Protein AF-A0A1H0XIR9-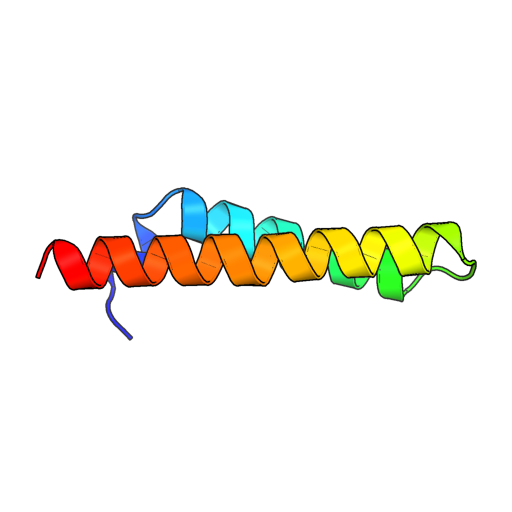F1 (afdb_monomer_lite)

Organism: NCBI:txid174587

Radius of gyration: 13.15 Å; chains: 1; bounding box: 25×17×37 Å

pLDDT: mean 90.64, std 8.8, range [50.66, 96.62]

Sequence (58 aa):
MNKEIFKQSKFYIAIVSFFVALFYISQEGSVAMLGSFFWFLTFIVSLYKANRTVNKKN

Secondary structure (DSSP, 8-state):
--GGGGG-HHHHHHHHHHHHHHHHHTS-SHHHHHHHHHHHHHHHHHHHHHHHHHHHH-

Foldseek 3Di:
DPPQLVVDPLQVLLVVLQVQLVVLVPDDDPVSVVSSVVSNVSNVVSSVVSVVVVVVVD

Structure (mmCIF, N/CA/C/O backbone):
data_AF-A0A1H0XIR9-F1
#
_entry.id   AF-A0A1H0XIR9-F1
#
loop_
_atom_site.group_PDB
_atom_site.id
_atom_site.type_symbol
_atom_site.label_atom_id
_atom_site.label_alt_id
_atom_site.label_comp_id
_atom_site.label_asym_id
_atom_site.label_entity_id
_atom_site.label_seq_id
_atom_site.pdbx_PDB_ins_code
_atom_site.Cartn_x
_at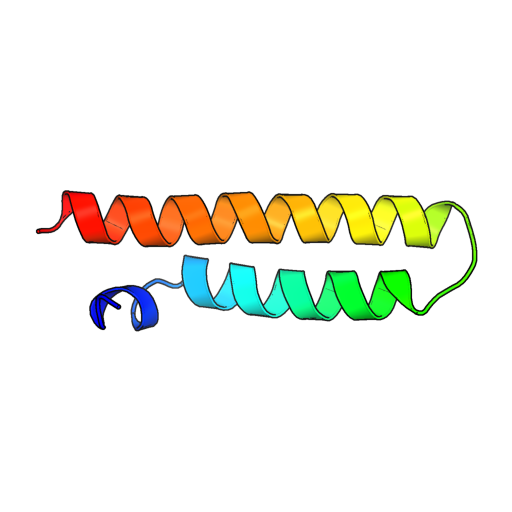om_site.Cartn_y
_atom_site.Cartn_z
_atom_site.occupancy
_atom_site.B_iso_or_equiv
_atom_site.auth_seq_id
_atom_site.auth_comp_id
_atom_site.auth_asym_id
_atom_site.auth_atom_id
_atom_site.pdbx_PDB_model_num
ATOM 1 N N . MET A 1 1 ? -1.899 -9.664 17.576 1.00 62.62 1 MET A N 1
ATOM 2 C CA . MET A 1 1 ? -2.441 -8.708 16.582 1.00 62.62 1 MET A CA 1
ATOM 3 C C . MET A 1 1 ? -3.942 -8.589 16.808 1.00 62.62 1 MET A C 1
ATOM 5 O O . MET A 1 1 ? -4.589 -9.627 16.904 1.00 62.62 1 MET A O 1
ATOM 9 N N . ASN A 1 2 ? -4.487 -7.380 16.980 1.00 74.44 2 ASN A N 1
ATOM 10 C CA . ASN A 1 2 ? -5.923 -7.211 17.227 1.00 74.44 2 ASN A CA 1
ATOM 11 C C . ASN A 1 2 ? -6.713 -7.626 15.974 1.00 74.44 2 ASN A C 1
ATOM 13 O O . ASN A 1 2 ? -6.515 -7.048 14.908 1.00 74.44 2 ASN A O 1
ATOM 17 N N . LYS A 1 3 ? -7.590 -8.631 16.098 1.00 83.69 3 LYS A N 1
ATOM 18 C CA . LYS A 1 3 ? -8.366 -9.178 14.972 1.00 83.69 3 LYS A CA 1
ATOM 19 C C . LYS A 1 3 ? -9.353 -8.158 14.386 1.00 83.69 3 LYS A C 1
ATOM 21 O O . LYS A 1 3 ? -9.729 -8.276 13.225 1.00 83.69 3 LYS A O 1
ATOM 26 N N . GLU A 1 4 ? -9.711 -7.120 15.139 1.00 88.00 4 GLU A N 1
ATOM 27 C CA . GLU A 1 4 ? -10.565 -6.025 14.664 1.00 88.00 4 GLU A CA 1
ATOM 28 C C . GLU A 1 4 ? -9.920 -5.206 13.535 1.00 88.00 4 GLU A C 1
ATOM 30 O O . GLU A 1 4 ? -10.629 -4.550 12.769 1.00 88.00 4 GLU A O 1
ATOM 35 N N . ILE A 1 5 ? -8.590 -5.275 13.368 1.00 87.81 5 ILE A N 1
ATOM 36 C CA . ILE A 1 5 ? -7.900 -4.611 12.254 1.00 87.81 5 ILE A CA 1
ATOM 37 C C . ILE A 1 5 ? -8.331 -5.166 10.897 1.00 87.81 5 ILE A C 1
ATOM 39 O O . ILE A 1 5 ? -8.458 -4.400 9.944 1.00 87.81 5 ILE A O 1
ATOM 43 N N . PHE A 1 6 ? -8.655 -6.461 10.831 1.00 88.56 6 PHE A N 1
ATOM 44 C CA . PHE A 1 6 ? -9.119 -7.112 9.608 1.00 88.56 6 PHE A CA 1
ATOM 45 C C . PHE A 1 6 ? -10.500 -6.622 9.170 1.00 88.56 6 PHE A C 1
ATOM 47 O O . PHE A 1 6 ? -10.851 -6.768 8.011 1.00 88.56 6 PHE A O 1
ATOM 54 N N . LYS A 1 7 ? -11.282 -5.997 10.057 1.00 89.69 7 LYS A N 1
ATOM 55 C CA . LYS A 1 7 ? -12.590 -5.423 9.701 1.00 89.69 7 LYS A CA 1
ATOM 56 C C . LYS A 1 7 ? -12.486 -4.000 9.144 1.00 89.69 7 LYS A C 1
ATOM 58 O O . LYS A 1 7 ? -13.479 -3.449 8.678 1.00 89.69 7 LYS A O 1
ATOM 63 N N . GLN A 1 8 ? -11.311 -3.369 9.208 1.00 90.06 8 GLN A N 1
ATOM 64 C CA . GLN A 1 8 ? -11.132 -1.990 8.757 1.00 90.06 8 GLN A CA 1
ATOM 65 C C . GLN A 1 8 ? -10.909 -1.939 7.243 1.00 90.06 8 GLN A C 1
ATOM 67 O O . GLN A 1 8 ? -9.911 -2.450 6.747 1.00 90.06 8 GLN A O 1
ATOM 72 N N . SER A 1 9 ? -11.740 -1.207 6.495 1.00 90.81 9 SER A N 1
ATOM 73 C CA . SER A 1 9 ? -11.528 -1.010 5.046 1.00 90.81 9 SER A CA 1
ATOM 74 C C . SER A 1 9 ? -10.146 -0.419 4.730 1.00 90.81 9 SER A C 1
ATOM 76 O O . SER A 1 9 ? -9.534 -0.747 3.718 1.00 90.81 9 SER A O 1
ATOM 78 N N . LYS A 1 10 ? -9.608 0.420 5.629 1.00 91.50 10 LYS A N 1
ATOM 79 C CA . LYS A 1 10 ? -8.257 0.993 5.501 1.00 91.50 10 LYS A CA 1
ATOM 80 C C . LYS A 1 10 ? -7.145 -0.058 5.568 1.00 91.50 10 LYS A C 1
ATOM 82 O O . LYS A 1 10 ? -6.100 0.159 4.967 1.00 91.50 10 LYS A O 1
ATOM 87 N N . PHE A 1 11 ? -7.367 -1.185 6.242 1.00 93.44 11 PHE A N 1
ATOM 88 C CA . PHE A 1 11 ? -6.413 -2.292 6.268 1.00 93.44 11 PHE A CA 1
ATOM 89 C C . PHE A 1 11 ? -6.288 -2.944 4.884 1.00 93.44 11 PHE A C 1
ATOM 91 O O . PHE A 1 11 ? -5.180 -3.123 4.390 1.00 93.4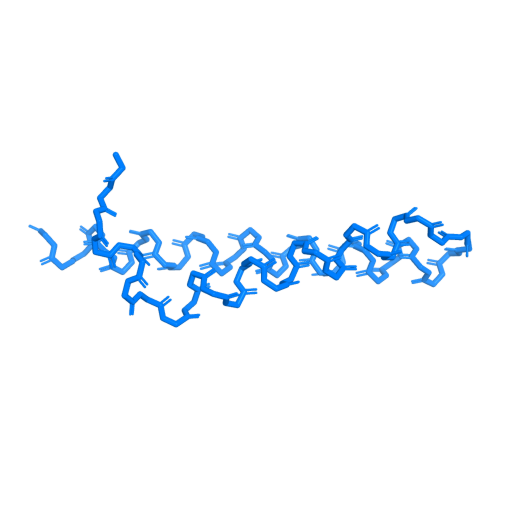4 11 PHE A O 1
ATOM 98 N N . TYR A 1 12 ? -7.409 -3.191 4.202 1.00 94.00 12 TYR A N 1
ATOM 99 C CA . TYR A 1 12 ? -7.394 -3.734 2.839 1.00 94.00 12 TYR A CA 1
ATOM 100 C C . TYR A 1 12 ? -6.789 -2.764 1.823 1.00 94.00 12 TYR A C 1
ATOM 102 O O . TYR A 1 12 ? -6.013 -3.185 0.970 1.00 94.00 12 TYR A O 1
ATOM 110 N N . ILE A 1 13 ? -7.070 -1.460 1.951 1.00 93.69 13 ILE A N 1
ATOM 111 C CA . ILE A 1 13 ? -6.416 -0.436 1.121 1.00 93.69 13 ILE A CA 1
ATOM 112 C C . ILE A 1 13 ? -4.902 -0.474 1.330 1.00 93.69 13 ILE A C 1
ATOM 114 O O . ILE A 1 13 ? -4.165 -0.441 0.352 1.00 93.69 13 ILE A O 1
ATOM 118 N N . ALA A 1 14 ? -4.437 -0.599 2.578 1.00 94.50 14 ALA A N 1
ATOM 119 C CA . ALA A 1 14 ? -3.014 -0.720 2.866 1.00 94.50 14 ALA A CA 1
ATOM 120 C C . ALA A 1 14 ? -2.404 -1.926 2.132 1.00 94.50 14 ALA A C 1
ATOM 122 O O . ALA A 1 14 ? -1.414 -1.767 1.423 1.00 94.50 14 ALA A O 1
ATOM 123 N N . ILE A 1 15 ? -3.025 -3.105 2.232 1.00 95.62 15 ILE A N 1
ATOM 124 C CA . ILE A 1 15 ? -2.545 -4.321 1.557 1.00 95.62 15 ILE A CA 1
ATOM 125 C C . ILE A 1 15 ? -2.464 -4.124 0.040 1.00 95.62 15 ILE A C 1
ATOM 127 O O . ILE A 1 15 ? -1.435 -4.428 -0.560 1.00 95.62 15 ILE A O 1
ATOM 131 N N . VAL A 1 16 ? -3.513 -3.585 -0.586 1.00 96.50 16 VAL A N 1
ATOM 132 C CA . VAL A 1 16 ? -3.509 -3.329 -2.035 1.00 96.50 16 VAL A CA 1
ATOM 133 C C . VAL A 1 16 ? -2.396 -2.348 -2.403 1.00 96.50 16 VAL A C 1
ATOM 135 O O . VAL A 1 16 ? -1.615 -2.626 -3.307 1.00 96.50 16 VAL A O 1
ATOM 138 N N . SER A 1 17 ? -2.262 -1.238 -1.671 1.00 94.94 17 SER A N 1
ATOM 139 C CA . SER A 1 17 ? -1.193 -0.259 -1.897 1.00 94.94 17 SER A CA 1
ATOM 140 C C . SER A 1 17 ? 0.203 -0.863 -1.755 1.00 94.94 17 SER A C 1
ATOM 142 O O . SER A 1 17 ? 1.095 -0.497 -2.513 1.00 94.94 17 SER A O 1
ATOM 144 N N . PHE A 1 18 ? 0.395 -1.812 -0.837 1.00 95.75 18 PHE A N 1
ATOM 145 C CA . PHE A 1 18 ? 1.662 -2.520 -0.681 1.00 95.75 18 PHE A CA 1
ATOM 146 C C . PHE A 1 18 ? 2.005 -3.357 -1.920 1.00 95.75 18 PHE A C 1
ATOM 148 O O . PHE A 1 18 ? 3.108 -3.237 -2.449 1.00 95.75 18 PHE A O 1
ATOM 155 N N . PHE A 1 19 ? 1.058 -4.141 -2.442 1.00 96.06 19 PHE A N 1
ATOM 156 C CA . PHE A 1 19 ? 1.291 -4.925 -3.661 1.00 96.06 19 PHE A CA 1
ATOM 157 C C . PHE A 1 19 ? 1.501 -4.051 -4.897 1.00 96.06 19 PHE A C 1
ATOM 159 O O . PHE A 1 19 ? 2.359 -4.357 -5.722 1.00 96.06 19 PHE A O 1
ATOM 166 N N . VAL A 1 20 ? 0.775 -2.937 -5.010 1.00 95.12 20 VAL A N 1
ATOM 167 C CA . VAL A 1 20 ? 0.991 -1.982 -6.103 1.00 95.12 20 VAL A CA 1
ATOM 168 C C . VAL A 1 20 ? 2.376 -1.337 -5.988 1.00 95.12 20 VAL A C 1
ATOM 170 O O . VAL A 1 20 ? 3.074 -1.221 -6.992 1.00 95.12 20 VAL A O 1
ATOM 173 N N . ALA A 1 21 ? 2.826 -0.989 -4.779 1.00 95.00 21 ALA A N 1
ATOM 174 C CA . ALA A 1 21 ? 4.184 -0.493 -4.569 1.00 95.00 21 ALA A CA 1
ATOM 175 C C . ALA A 1 21 ? 5.236 -1.522 -5.012 1.0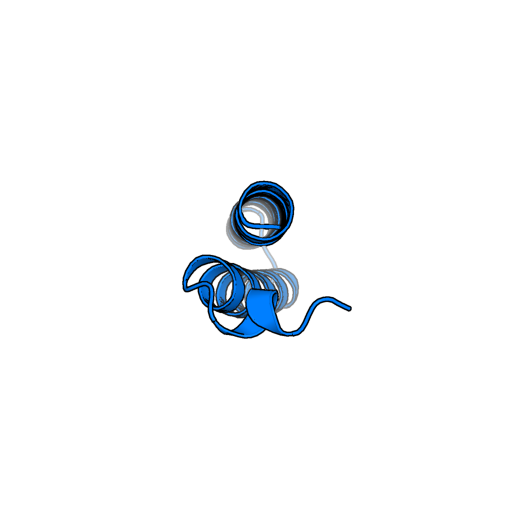0 95.00 21 ALA A C 1
ATOM 177 O O . ALA A 1 21 ? 6.164 -1.154 -5.725 1.00 95.00 21 ALA A O 1
ATOM 178 N N . LEU A 1 22 ? 5.066 -2.802 -4.659 1.00 94.50 22 LEU A N 1
ATOM 179 C CA . LEU A 1 22 ? 5.963 -3.879 -5.099 1.00 94.50 22 LEU A CA 1
ATOM 180 C C . LEU A 1 22 ? 5.981 -4.045 -6.623 1.00 94.50 22 LEU A C 1
ATOM 182 O O . LEU A 1 22 ? 7.051 -4.205 -7.207 1.00 94.50 22 LEU A O 1
ATOM 186 N N . PHE A 1 23 ? 4.819 -3.960 -7.272 1.00 94.94 23 PHE A N 1
ATOM 187 C CA . PHE A 1 23 ? 4.728 -3.997 -8.731 1.00 94.94 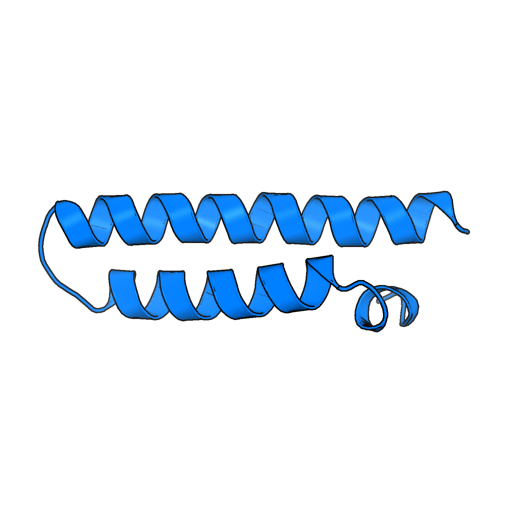23 PHE A CA 1
ATOM 188 C C . PHE A 1 23 ? 5.532 -2.858 -9.367 1.00 94.94 23 PHE A C 1
ATOM 190 O O . PHE A 1 23 ? 6.342 -3.102 -10.257 1.00 94.94 23 PHE A O 1
ATOM 197 N N . TYR A 1 24 ? 5.385 -1.632 -8.862 1.00 93.50 24 TYR A N 1
ATOM 198 C CA . TYR A 1 24 ? 6.171 -0.494 -9.334 1.00 93.50 24 TYR A CA 1
ATOM 199 C C . TYR A 1 24 ? 7.670 -0.613 -9.019 1.00 93.50 24 TYR A C 1
ATOM 201 O O . TYR A 1 24 ? 8.476 -0.189 -9.836 1.00 93.50 24 TYR A O 1
ATOM 209 N N . ILE A 1 25 ? 8.062 -1.211 -7.887 1.00 93.00 25 ILE A N 1
ATOM 210 C CA . ILE A 1 25 ? 9.480 -1.465 -7.557 1.00 93.00 25 ILE A CA 1
ATOM 211 C C . ILE A 1 25 ? 10.122 -2.422 -8.565 1.00 93.00 25 ILE A C 1
ATOM 213 O O . ILE A 1 25 ? 11.304 -2.290 -8.864 1.00 93.00 25 ILE A O 1
ATOM 217 N N . SER A 1 26 ? 9.357 -3.382 -9.091 1.00 91.88 26 SER A N 1
ATOM 218 C CA . SER A 1 26 ? 9.859 -4.327 -10.094 1.00 91.88 26 SER A CA 1
ATOM 219 C C . SER A 1 26 ? 10.045 -3.718 -11.490 1.00 91.88 26 SER A C 1
ATOM 221 O O . SER A 1 26 ? 10.589 -4.378 -12.370 1.00 91.88 26 SER A O 1
ATOM 223 N N . GLN A 1 27 ? 9.593 -2.477 -11.703 1.00 92.62 27 GLN A N 1
ATOM 224 C CA . GLN A 1 27 ? 9.735 -1.760 -12.965 1.00 92.62 27 GLN A CA 1
ATOM 225 C C . GLN A 1 27 ? 10.907 -0.778 -12.912 1.00 92.62 27 GLN A C 1
ATOM 227 O O . GLN A 1 27 ? 11.151 -0.119 -11.903 1.00 92.62 27 GLN A O 1
ATOM 232 N N . GLU A 1 28 ? 11.605 -0.636 -14.034 1.00 91.81 28 GLU A N 1
ATOM 233 C CA . GLU A 1 28 ? 12.668 0.353 -14.184 1.00 91.81 28 GLU A CA 1
ATOM 234 C C . GLU A 1 28 ? 12.107 1.738 -14.542 1.00 91.81 28 GLU A C 1
ATOM 236 O O . GLU A 1 28 ? 11.051 1.879 -15.161 1.00 91.81 28 GLU A O 1
ATOM 241 N N . GLY A 1 29 ? 12.847 2.786 -14.176 1.00 92.44 29 GLY A N 1
ATOM 242 C CA . GLY A 1 29 ? 12.553 4.164 -14.562 1.00 92.44 29 GLY A CA 1
ATOM 243 C C . GLY A 1 29 ? 12.040 5.051 -13.427 1.00 92.44 29 GLY A C 1
ATOM 244 O O . GLY A 1 29 ? 11.415 4.619 -12.457 1.00 92.44 29 GLY A O 1
ATOM 245 N N . SER A 1 30 ? 12.297 6.351 -13.561 1.00 91.62 30 SER A N 1
ATOM 246 C CA . SER A 1 30 ? 12.027 7.345 -12.514 1.00 91.62 30 SER A CA 1
ATOM 247 C C . SER A 1 30 ? 10.538 7.474 -12.172 1.00 91.62 30 SER A C 1
ATOM 249 O O . SER A 1 30 ? 10.189 7.708 -11.019 1.00 91.62 30 SER A O 1
ATOM 251 N N . VAL A 1 31 ? 9.647 7.277 -13.150 1.00 92.25 31 VAL A N 1
ATOM 252 C CA . VAL A 1 31 ? 8.190 7.293 -12.928 1.00 92.25 31 VAL A CA 1
ATOM 253 C C . VAL A 1 31 ? 7.761 6.118 -12.052 1.00 92.25 31 VAL A C 1
ATOM 255 O O . VAL A 1 31 ? 6.952 6.297 -11.143 1.00 92.25 31 VAL A O 1
ATOM 258 N N . ALA A 1 32 ? 8.336 4.934 -12.275 1.00 93.62 32 ALA A N 1
ATOM 259 C CA . ALA A 1 32 ? 8.043 3.760 -11.467 1.00 93.62 32 ALA A CA 1
ATOM 260 C C . ALA A 1 32 ? 8.585 3.897 -10.036 1.00 93.62 32 ALA A C 1
ATOM 262 O O . ALA A 1 32 ? 7.903 3.552 -9.067 1.00 93.62 32 ALA A O 1
ATOM 263 N N . MET A 1 33 ? 9.756 4.518 -9.880 1.00 93.69 33 MET A N 1
ATOM 264 C CA . MET A 1 33 ? 10.311 4.862 -8.570 1.00 93.69 33 MET A CA 1
ATOM 265 C C . MET A 1 33 ? 9.402 5.831 -7.792 1.00 93.69 33 MET A C 1
ATOM 267 O O . MET A 1 33 ? 9.094 5.592 -6.626 1.00 93.69 33 MET A O 1
ATOM 271 N N . LEU A 1 34 ? 8.909 6.896 -8.432 1.00 95.56 34 LEU A N 1
ATOM 272 C CA . LEU A 1 34 ? 7.974 7.832 -7.793 1.00 95.56 34 LEU A CA 1
ATOM 273 C C . LEU A 1 34 ? 6.623 7.174 -7.481 1.00 95.56 34 LEU A C 1
ATOM 275 O O . LEU A 1 34 ? 6.063 7.386 -6.402 1.00 95.56 34 LEU A O 1
ATOM 279 N N . GLY A 1 35 ? 6.124 6.343 -8.399 1.00 92.88 35 GLY A N 1
ATOM 280 C CA . GLY A 1 35 ? 4.904 5.564 -8.214 1.00 92.88 35 GLY A CA 1
ATOM 281 C C . GLY A 1 35 ? 5.002 4.635 -7.006 1.00 92.88 35 GLY A C 1
ATOM 282 O O . GLY A 1 35 ? 4.140 4.679 -6.126 1.00 92.88 35 GLY A O 1
ATOM 283 N N . SER A 1 36 ? 6.076 3.849 -6.908 1.00 94.88 36 SER A N 1
ATOM 284 C CA . SER A 1 36 ? 6.289 2.958 -5.763 1.00 94.88 36 SER A CA 1
ATOM 285 C C . SER A 1 36 ? 6.390 3.723 -4.450 1.00 94.88 36 SER A C 1
ATOM 287 O O . SER A 1 36 ? 5.741 3.329 -3.481 1.00 94.88 36 SER A O 1
ATOM 289 N N . PHE A 1 37 ? 7.111 4.847 -4.420 1.00 95.38 37 PHE A N 1
ATOM 290 C CA . PHE A 1 37 ? 7.209 5.689 -3.230 1.00 95.38 37 PHE A CA 1
ATOM 291 C C . PHE A 1 37 ? 5.833 6.187 -2.763 1.00 95.38 37 PHE A C 1
ATOM 293 O O . PHE A 1 37 ? 5.494 6.069 -1.583 1.00 95.38 37 PHE A O 1
ATOM 300 N N . PHE A 1 38 ? 5.001 6.680 -3.684 1.00 96.31 38 PHE A N 1
ATOM 301 C CA . PHE A 1 38 ? 3.660 7.170 -3.360 1.00 96.31 38 PHE A CA 1
ATOM 302 C C . PHE A 1 38 ? 2.740 6.059 -2.827 1.00 96.31 38 PHE A C 1
ATOM 304 O O . PHE A 1 38 ? 2.033 6.237 -1.825 1.00 96.31 38 PHE A O 1
ATOM 311 N N . TRP A 1 39 ? 2.770 4.885 -3.460 1.00 96.56 39 TRP A N 1
ATOM 312 C CA . TRP A 1 39 ? 1.993 3.727 -3.018 1.00 96.56 39 TRP A CA 1
ATOM 313 C C . TRP A 1 39 ? 2.472 3.189 -1.669 1.00 96.56 39 TRP A C 1
ATOM 315 O O . TRP A 1 39 ? 1.650 2.848 -0.814 1.00 96.56 39 TRP A O 1
ATOM 325 N N . PHE A 1 40 ? 3.779 3.207 -1.422 1.00 95.75 40 PHE A N 1
ATOM 326 C CA . PHE A 1 40 ? 4.351 2.817 -0.139 1.00 95.75 40 PHE A CA 1
ATOM 327 C C . PHE A 1 40 ? 3.942 3.779 0.985 1.00 95.75 40 PHE A C 1
ATOM 329 O O . PHE A 1 40 ? 3.547 3.348 2.071 1.00 95.75 40 PHE A O 1
ATOM 336 N N . LEU A 1 41 ? 3.928 5.088 0.715 1.00 96.56 41 LEU A N 1
ATOM 337 C CA . LEU A 1 41 ? 3.433 6.084 1.667 1.00 96.56 41 LEU A CA 1
ATOM 338 C C . LEU A 1 41 ? 1.945 5.861 1.987 1.00 96.56 41 LEU A C 1
ATOM 340 O O . LEU A 1 41 ? 1.525 5.903 3.147 1.00 96.56 41 LEU A O 1
ATOM 344 N N . THR A 1 42 ? 1.149 5.567 0.956 1.00 95.81 42 THR A N 1
ATOM 345 C CA . THR A 1 42 ? -0.283 5.259 1.089 1.00 95.81 42 THR A CA 1
ATOM 346 C C . THR A 1 42 ? -0.516 4.008 1.936 1.00 95.81 42 THR A C 1
ATOM 348 O O . THR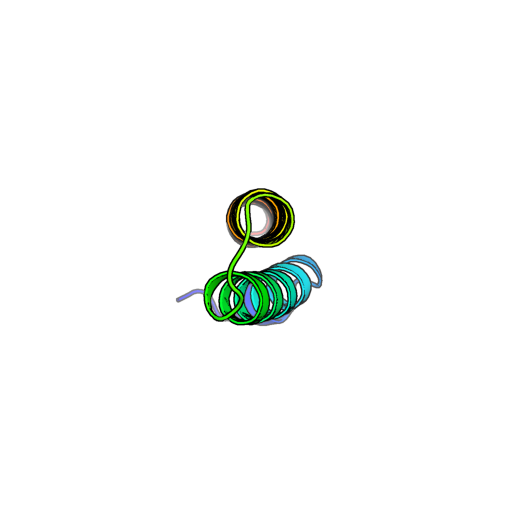 A 1 42 ? -1.423 4.005 2.779 1.00 95.81 42 THR A O 1
ATOM 351 N N . PHE A 1 43 ? 0.321 2.979 1.773 1.00 96.62 43 PHE A N 1
ATOM 352 C CA . PHE A 1 43 ? 0.324 1.786 2.619 1.00 96.62 43 PHE A CA 1
ATOM 353 C C . PHE A 1 43 ? 0.539 2.149 4.093 1.00 96.62 43 PHE A C 1
ATOM 355 O O . PHE A 1 43 ? -0.313 1.824 4.925 1.00 96.62 43 PHE A O 1
ATOM 362 N N . ILE A 1 44 ? 1.607 2.890 4.411 1.00 95.88 44 ILE A N 1
ATOM 363 C CA . ILE A 1 44 ? 1.940 3.279 5.792 1.00 95.88 44 ILE A CA 1
ATOM 364 C C . ILE A 1 44 ? 0.791 4.068 6.428 1.00 95.88 44 ILE A C 1
ATOM 366 O O . ILE A 1 44 ? 0.332 3.738 7.524 1.00 95.88 44 ILE A O 1
ATOM 370 N N . VAL A 1 45 ? 0.284 5.093 5.736 1.00 96.12 45 VAL A N 1
ATOM 371 C CA . VAL A 1 45 ? -0.791 5.952 6.259 1.00 96.12 45 VAL A CA 1
ATOM 372 C C . VAL A 1 45 ? -2.080 5.159 6.472 1.00 96.12 45 VAL A C 1
ATOM 374 O O . VAL A 1 45 ? -2.771 5.355 7.478 1.00 96.12 45 VAL A O 1
ATOM 377 N N . SER A 1 46 ? -2.426 4.263 5.548 1.00 95.06 46 SER A N 1
ATOM 378 C CA . SER A 1 46 ? -3.642 3.450 5.643 1.00 95.06 46 SER A CA 1
ATOM 379 C C . SER A 1 46 ? -3.552 2.431 6.777 1.00 95.06 46 SER A C 1
ATOM 381 O O . SER A 1 46 ? -4.512 2.293 7.541 1.00 95.06 46 SER A O 1
ATOM 383 N N . LEU A 1 47 ? -2.388 1.802 6.957 1.00 94.25 47 LEU A N 1
ATOM 384 C CA . LEU A 1 47 ? -2.123 0.878 8.058 1.00 94.25 47 LEU A CA 1
ATOM 385 C C . LEU A 1 47 ? -2.164 1.600 9.412 1.00 94.25 47 LEU A C 1
ATOM 387 O O . LEU A 1 47 ? -2.833 1.140 10.339 1.00 94.25 47 LEU A O 1
ATOM 391 N N . TYR A 1 48 ? -1.526 2.771 9.510 1.00 93.81 48 TYR A N 1
ATOM 392 C CA . TYR A 1 48 ? -1.559 3.601 10.713 1.00 93.81 48 TYR A CA 1
ATOM 393 C C . TYR A 1 48 ? -2.991 4.008 11.078 1.00 93.81 48 TYR A C 1
ATOM 395 O O . TYR A 1 48 ? -3.401 3.872 12.232 1.00 93.81 48 TYR A O 1
ATOM 403 N N . LYS A 1 49 ? -3.788 4.455 10.097 1.00 92.62 49 LYS A N 1
ATOM 404 C CA . LYS A 1 49 ? -5.203 4.798 10.311 1.00 92.62 49 LYS A CA 1
ATOM 405 C C . LYS A 1 49 ? -6.016 3.582 10.753 1.00 92.62 49 LYS A C 1
ATOM 407 O O . LYS A 1 49 ? -6.778 3.706 11.706 1.00 92.62 49 LYS A O 1
ATOM 412 N N . ALA A 1 50 ? -5.840 2.425 10.114 1.00 92.44 50 ALA A N 1
ATOM 413 C CA . ALA A 1 50 ? -6.528 1.194 10.502 1.00 92.44 50 ALA A CA 1
ATOM 414 C C . ALA A 1 50 ? -6.213 0.809 11.956 1.00 92.44 50 ALA A C 1
ATOM 416 O O . ALA A 1 50 ? -7.128 0.582 12.746 1.00 92.44 50 ALA A O 1
ATOM 417 N N . ASN A 1 51 ? -4.932 0.825 12.332 1.00 91.38 51 ASN A N 1
ATOM 418 C CA . ASN A 1 51 ? -4.495 0.481 13.682 1.00 91.38 51 ASN A CA 1
ATOM 419 C C . ASN A 1 51 ? -4.979 1.502 14.727 1.00 91.38 51 ASN A C 1
ATOM 421 O O . ASN A 1 51 ? -5.462 1.132 15.795 1.00 91.38 51 ASN A O 1
ATOM 425 N N . ARG A 1 52 ? -4.931 2.802 14.405 1.00 90.56 52 ARG A N 1
ATOM 426 C CA . ARG A 1 52 ? -5.437 3.865 15.285 1.00 90.56 52 ARG A CA 1
ATOM 427 C C . ARG A 1 52 ? -6.948 3.765 15.503 1.00 90.56 52 ARG A C 1
ATOM 429 O O . ARG A 1 52 ? -7.397 3.994 16.619 1.00 90.56 52 ARG A O 1
ATOM 436 N N . THR A 1 53 ? -7.731 3.438 14.475 1.00 90.00 53 THR A N 1
ATOM 437 C CA . THR A 1 53 ? -9.188 3.256 14.610 1.00 90.00 53 THR A CA 1
ATOM 438 C C . THR A 1 53 ? -9.526 2.093 15.533 1.00 90.00 53 THR A C 1
ATOM 440 O O . THR A 1 53 ? -10.438 2.205 16.345 1.00 90.00 53 THR A O 1
ATOM 443 N N . VAL A 1 54 ? -8.770 1.001 15.441 1.00 87.69 54 VAL A N 1
ATOM 444 C CA . VAL A 1 54 ? -8.932 -0.165 16.315 1.00 87.69 54 VAL A CA 1
ATOM 445 C C . VAL A 1 54 ? -8.558 0.171 17.759 1.00 87.69 54 VAL A C 1
ATOM 447 O O . VAL A 1 54 ? -9.337 -0.107 18.662 1.00 87.69 54 VAL A O 1
ATOM 450 N N . ASN A 1 55 ? -7.428 0.848 17.979 1.00 83.56 55 ASN A N 1
ATOM 451 C CA . ASN A 1 55 ? -6.978 1.237 19.322 1.00 83.56 55 ASN A CA 1
ATOM 452 C C . ASN A 1 55 ? -7.805 2.363 19.962 1.00 83.56 55 ASN A C 1
ATOM 454 O O . ASN A 1 55 ? -7.691 2.574 21.158 1.00 83.56 55 ASN A O 1
ATOM 458 N N . LYS A 1 56 ? -8.600 3.111 19.186 1.00 78.62 56 LYS A N 1
ATOM 459 C CA . LYS A 1 56 ? -9.568 4.089 19.714 1.00 78.62 56 LYS A CA 1
ATOM 460 C C . LYS A 1 56 ? -10.929 3.477 20.057 1.00 78.62 56 LYS A C 1
ATOM 462 O O . LYS A 1 56 ? -11.727 4.144 20.704 1.00 78.62 56 LYS A O 1
ATOM 467 N N . LYS A 1 57 ? -11.238 2.292 19.520 1.00 60.41 57 LYS A N 1
ATOM 468 C CA . LYS A 1 57 ? -12.503 1.577 19.755 1.00 60.41 57 LYS A CA 1
ATOM 469 C C . LYS A 1 57 ? -12.418 0.555 20.895 1.00 60.41 57 LYS A C 1
ATOM 471 O O . LYS A 1 57 ? -13.469 0.087 21.318 1.00 60.41 57 LYS A O 1
ATOM 476 N N . ASN A 1 58 ? -11.206 0.222 21.342 1.00 50.66 58 ASN A N 1
ATOM 477 C CA . ASN A 1 58 ? -10.927 -0.509 22.581 1.00 50.66 58 ASN A CA 1
ATOM 478 C C . ASN A 1 58 ? -10.639 0.473 23.714 1.00 50.66 58 ASN A C 1
ATOM 480 O O . ASN A 1 58 ? -10.880 0.076 24.871 1.00 50.66 58 ASN A O 1
#